Protein AF-L0WFW0-F1 (afdb_monomer)

Organism: NCBI:txid1177179

Structure (mmCIF, N/CA/C/O backbone):
data_AF-L0WFW0-F1
#
_entry.id   AF-L0WFW0-F1
#
loop_
_atom_site.group_PDB
_atom_site.id
_atom_site.type_symbol
_atom_site.label_atom_id
_atom_site.label_alt_id
_atom_site.label_comp_id
_atom_site.label_asym_id
_atom_site.label_entity_id
_atom_site.label_seq_id
_atom_site.pdbx_PDB_ins_code
_atom_site.Cartn_x
_atom_site.Cartn_y
_atom_site.Cartn_z
_atom_site.occupancy
_atom_site.B_iso_or_equiv
_atom_site.auth_seq_id
_atom_site.auth_comp_id
_atom_site.auth_asym_id
_atom_site.auth_atom_id
_atom_site.pdbx_PDB_model_num
ATOM 1 N N . MET A 1 1 ? 0.939 -17.843 -42.267 1.00 39.88 1 MET A N 1
ATOM 2 C CA . MET A 1 1 ? 0.500 -17.879 -40.857 1.00 39.88 1 MET A CA 1
ATOM 3 C C . MET A 1 1 ? 1.521 -17.078 -40.059 1.00 39.88 1 MET A C 1
ATOM 5 O O . MET A 1 1 ? 2.639 -17.541 -39.893 1.00 39.88 1 MET A O 1
ATOM 9 N N . ILE A 1 2 ? 1.214 -15.821 -39.730 1.00 41.78 2 ILE A N 1
ATOM 10 C CA . ILE A 1 2 ? 2.148 -14.929 -39.026 1.00 41.78 2 ILE A CA 1
ATOM 11 C C . ILE A 1 2 ? 2.015 -15.234 -37.534 1.00 41.78 2 ILE A C 1
ATOM 13 O O . ILE A 1 2 ? 0.983 -14.950 -36.932 1.00 41.78 2 ILE A O 1
ATOM 17 N N . LEU A 1 3 ? 3.041 -15.862 -36.960 1.00 36.28 3 LEU A N 1
ATOM 18 C CA . LEU A 1 3 ? 3.178 -16.026 -35.517 1.00 36.28 3 LEU A CA 1
ATOM 19 C C . LEU A 1 3 ? 3.508 -14.654 -34.925 1.00 36.28 3 LEU A C 1
ATOM 21 O O . LEU A 1 3 ? 4.642 -14.188 -35.006 1.00 36.28 3 LEU A O 1
ATOM 25 N N . ILE A 1 4 ? 2.503 -13.990 -34.355 1.00 48.44 4 ILE A N 1
ATOM 26 C CA . ILE A 1 4 ? 2.719 -12.827 -33.495 1.00 48.44 4 ILE A CA 1
ATOM 27 C C . ILE A 1 4 ? 3.334 -13.371 -32.204 1.00 48.44 4 ILE A C 1
ATOM 29 O O . ILE A 1 4 ? 2.629 -13.811 -31.298 1.00 48.44 4 ILE A O 1
ATOM 33 N N . ALA A 1 5 ? 4.665 -13.392 -32.145 1.00 43.75 5 ALA A N 1
ATOM 34 C CA . ALA A 1 5 ? 5.396 -13.595 -30.908 1.00 43.75 5 ALA A CA 1
ATOM 35 C C . ALA A 1 5 ? 5.126 -12.378 -30.015 1.00 43.75 5 ALA A C 1
ATOM 37 O O . ALA A 1 5 ? 5.752 -11.328 -30.155 1.00 43.75 5 ALA A O 1
ATOM 38 N N . GLY A 1 6 ? 4.131 -12.498 -29.136 1.00 43.84 6 GLY A N 1
ATOM 39 C CA . GLY A 1 6 ? 3.940 -11.564 -28.039 1.00 43.84 6 GLY A CA 1
ATOM 40 C C . GLY A 1 6 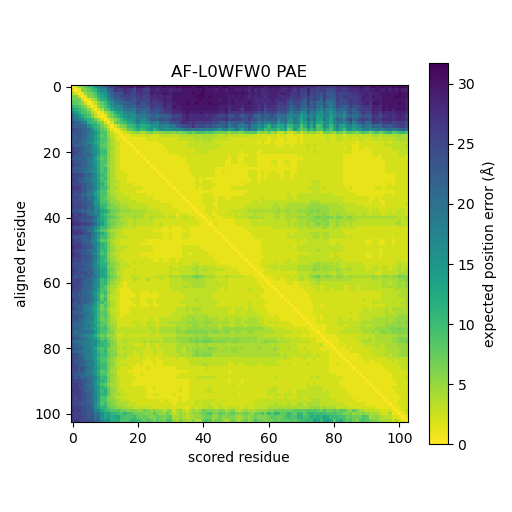? 5.208 -11.573 -27.200 1.00 43.84 6 GLY A C 1
ATOM 41 O O . GLY A 1 6 ? 5.483 -12.541 -26.497 1.00 43.84 6 GLY A O 1
ATOM 42 N N . VAL A 1 7 ? 6.009 -10.518 -27.318 1.00 42.69 7 VAL A N 1
ATOM 43 C CA . VAL A 1 7 ? 7.194 -10.318 -26.491 1.00 42.69 7 VAL A CA 1
ATOM 44 C C . VAL A 1 7 ? 6.698 -9.992 -25.086 1.00 42.69 7 VAL A C 1
ATOM 46 O O . VAL A 1 7 ? 6.547 -8.834 -24.702 1.00 42.69 7 VAL A O 1
ATOM 49 N N . SER A 1 8 ? 6.390 -11.025 -24.308 1.00 44.22 8 SER A N 1
ATOM 50 C CA . SER A 1 8 ? 6.352 -10.933 -22.855 1.00 44.22 8 SER A CA 1
ATOM 51 C C . SER A 1 8 ? 7.798 -10.747 -22.408 1.00 44.22 8 SER A C 1
ATOM 53 O O . SER A 1 8 ? 8.492 -11.713 -22.102 1.00 44.22 8 SER A O 1
ATOM 55 N N . GLY A 1 9 ? 8.291 -9.506 -22.486 1.00 46.00 9 GLY A N 1
ATOM 56 C CA . GLY A 1 9 ? 9.619 -9.164 -21.990 1.00 46.00 9 GLY A CA 1
ATOM 57 C C . GLY A 1 9 ? 9.770 -9.654 -20.544 1.00 46.00 9 GLY A C 1
ATOM 58 O O . GLY A 1 9 ? 8.777 -9.643 -19.806 1.00 46.00 9 GLY A O 1
ATOM 59 N N . PRO A 1 10 ? 10.970 -10.109 -20.139 1.00 49.91 10 PRO A N 1
ATOM 60 C CA . PRO A 1 10 ? 11.213 -10.554 -18.770 1.00 49.91 10 PRO A CA 1
ATOM 61 C C . PRO A 1 10 ? 10.772 -9.462 -17.791 1.00 49.91 10 PRO A C 1
ATOM 63 O O . PRO A 1 10 ? 10.779 -8.284 -18.129 1.00 49.91 10 PRO A O 1
ATOM 66 N N . VAL A 1 11 ? 10.328 -9.834 -16.594 1.00 51.62 11 VAL A N 1
ATOM 67 C CA . VAL A 1 11 ? 9.999 -8.875 -15.532 1.00 51.62 11 VAL A CA 1
ATOM 68 C C . VAL A 1 11 ? 11.301 -8.188 -15.110 1.00 51.62 11 VAL A C 1
ATOM 70 O O . VAL A 1 11 ? 12.230 -8.872 -14.691 1.00 51.62 11 VAL A O 1
ATOM 73 N N . TRP A 1 12 ? 11.396 -6.858 -15.227 1.00 57.12 12 TRP A N 1
ATOM 74 C CA . TRP A 1 12 ? 12.574 -6.096 -14.783 1.00 57.12 12 TRP A CA 1
ATOM 75 C C . TRP A 1 12 ? 12.434 -5.900 -13.270 1.00 57.12 12 TRP A C 1
ATOM 77 O O . TRP A 1 12 ? 12.074 -4.825 -12.797 1.00 57.12 12 TRP A O 1
ATOM 87 N N . ALA A 1 13 ? 12.612 -6.989 -12.516 1.00 55.66 13 ALA A N 1
ATOM 88 C CA . ALA A 1 13 ? 12.551 -6.983 -11.056 1.00 55.66 13 ALA A CA 1
ATOM 89 C C . ALA A 1 13 ? 13.579 -6.014 -10.440 1.00 55.66 13 ALA A C 1
ATOM 91 O O . ALA A 1 13 ? 13.363 -5.529 -9.336 1.00 55.66 13 ALA A O 1
ATOM 92 N N . ASP A 1 14 ? 14.639 -5.683 -11.183 1.00 67.06 14 ASP A N 1
ATOM 93 C CA . ASP A 1 14 ? 15.728 -4.812 -10.737 1.00 67.06 14 ASP A CA 1
ATOM 94 C C . ASP A 1 14 ? 15.363 -3.317 -10.690 1.00 67.06 14 ASP A C 1
ATOM 96 O O . ASP A 1 14 ? 16.069 -2.537 -10.055 1.00 67.06 14 ASP A O 1
ATOM 100 N N . ASP A 1 15 ? 14.264 -2.893 -11.329 1.00 83.12 15 ASP A N 1
ATOM 101 C CA . ASP A 1 15 ? 13.852 -1.480 -11.327 1.00 83.12 15 ASP A CA 1
ATOM 102 C C . ASP A 1 15 ? 13.017 -1.092 -10.090 1.00 83.12 15 ASP A C 1
ATOM 104 O O . ASP A 1 15 ? 12.886 0.096 -9.786 1.00 83.12 15 ASP A O 1
ATOM 108 N N . PHE A 1 16 ? 12.426 -2.069 -9.393 1.00 91.19 16 PHE A N 1
ATOM 109 C CA . PHE A 1 16 ? 11.436 -1.843 -8.334 1.00 91.19 16 PHE A CA 1
ATOM 110 C C . PHE A 1 16 ? 11.970 -2.218 -6.951 1.00 91.19 16 PHE A C 1
ATOM 112 O O . PHE A 1 16 ? 12.720 -3.175 -6.783 1.00 91.19 16 PHE A O 1
ATOM 119 N N . HIS A 1 17 ? 11.539 -1.481 -5.926 1.00 94.56 17 HIS A N 1
ATOM 120 C CA . HIS A 1 17 ? 11.904 -1.779 -4.538 1.00 94.56 17 HIS A CA 1
ATOM 121 C C . HIS A 1 17 ? 11.062 -2.903 -3.938 1.00 94.56 17 HIS A C 1
ATOM 123 O O . HIS A 1 17 ? 11.498 -3.558 -2.989 1.00 94.56 17 HIS A O 1
ATOM 129 N N . TYR A 1 18 ? 9.846 -3.076 -4.449 1.00 92.94 18 TYR A N 1
ATOM 130 C CA . TYR A 1 18 ? 8.894 -4.090 -4.027 1.00 92.94 18 TYR A CA 1
ATOM 131 C C . TYR A 1 18 ? 8.544 -4.996 -5.198 1.00 92.94 18 TYR A C 1
ATOM 133 O O . TYR A 1 18 ? 8.376 -4.543 -6.332 1.00 92.94 18 TYR A O 1
ATOM 141 N N . SER A 1 19 ? 8.364 -6.287 -4.913 1.00 92.19 19 SER A N 1
ATOM 142 C CA . SER A 1 19 ? 7.762 -7.183 -5.899 1.00 92.19 19 SER A CA 1
ATOM 143 C C . SER A 1 19 ? 6.350 -6.705 -6.258 1.00 92.19 19 SER A C 1
ATOM 145 O O . SER A 1 19 ? 5.707 -5.978 -5.495 1.00 92.19 19 SER A O 1
ATOM 147 N N . GLN A 1 20 ? 5.829 -7.148 -7.404 1.00 91.94 20 GLN A N 1
ATOM 148 C CA . GLN A 1 20 ? 4.459 -6.826 -7.825 1.00 91.94 20 GLN A CA 1
ATOM 149 C C . GLN A 1 20 ? 3.427 -7.183 -6.743 1.00 91.94 20 GLN A C 1
ATOM 151 O O . GLN A 1 20 ? 2.513 -6.405 -6.479 1.00 91.94 20 GLN A O 1
ATOM 156 N N . ASP A 1 21 ? 3.614 -8.330 -6.084 1.00 93.38 21 ASP A N 1
ATOM 157 C CA . ASP A 1 21 ? 2.757 -8.790 -4.993 1.00 93.38 21 ASP A CA 1
ATOM 158 C C . ASP A 1 21 ? 2.840 -7.881 -3.761 1.00 93.38 21 ASP A C 1
ATOM 160 O O . ASP A 1 21 ? 1.819 -7.431 -3.240 1.00 93.38 21 ASP A O 1
ATOM 164 N N . GLN A 1 22 ? 4.062 -7.549 -3.329 1.00 95.69 22 GLN A N 1
ATOM 165 C CA . GLN A 1 22 ? 4.285 -6.659 -2.190 1.00 95.69 22 GLN A CA 1
ATOM 166 C C . GLN A 1 22 ? 3.700 -5.269 -2.451 1.00 95.69 22 GLN A C 1
ATOM 168 O O . GLN A 1 22 ? 3.002 -4.731 -1.593 1.00 95.69 22 GLN A O 1
ATOM 173 N N . PHE A 1 23 ? 3.937 -4.705 -3.640 1.00 95.94 23 PHE A N 1
ATOM 174 C CA . PHE A 1 23 ? 3.375 -3.419 -4.044 1.00 95.94 23 PHE A CA 1
ATOM 175 C C . PHE A 1 23 ? 1.843 -3.460 -4.038 1.00 95.94 23 PHE A C 1
ATOM 177 O O . PHE A 1 23 ? 1.200 -2.597 -3.437 1.00 95.94 23 PHE A O 1
ATOM 184 N N . ALA A 1 24 ? 1.251 -4.497 -4.640 1.00 96.56 24 ALA A N 1
ATOM 185 C CA . ALA A 1 24 ? -0.196 -4.656 -4.684 1.00 96.56 24 ALA A CA 1
ATOM 186 C C . ALA A 1 24 ? -0.816 -4.782 -3.286 1.00 96.56 24 ALA A C 1
ATOM 188 O O . ALA A 1 24 ? -1.858 -4.185 -3.013 1.00 96.56 24 ALA A O 1
ATOM 189 N N . ARG A 1 25 ? -0.166 -5.519 -2.380 1.00 97.44 25 ARG A N 1
ATOM 190 C CA . ARG A 1 25 ? -0.603 -5.686 -0.989 1.00 97.44 25 ARG A CA 1
ATOM 191 C C . ARG A 1 25 ? -0.534 -4.378 -0.202 1.00 97.44 25 ARG A C 1
ATOM 193 O O . ARG A 1 25 ? -1.463 -4.074 0.550 1.00 97.44 25 ARG A O 1
ATOM 200 N N . ILE A 1 26 ? 0.528 -3.588 -0.393 1.00 97.69 26 ILE A N 1
ATOM 201 C CA . ILE A 1 26 ? 0.670 -2.255 0.215 1.00 97.69 26 ILE A CA 1
ATOM 202 C C . ILE A 1 26 ? -0.466 -1.337 -0.248 1.00 97.69 26 ILE A C 1
ATOM 204 O O . ILE A 1 26 ? -1.183 -0.788 0.590 1.00 97.69 26 ILE A O 1
ATOM 208 N N . GLU A 1 27 ? -0.666 -1.197 -1.559 1.00 97.56 27 GLU A N 1
ATOM 209 C CA . GLU A 1 27 ? -1.705 -0.321 -2.116 1.00 97.56 27 GLU A CA 1
ATOM 210 C C . GLU A 1 27 ? -3.120 -0.802 -1.769 1.00 97.56 27 GLU A C 1
ATOM 212 O O . GLU A 1 27 ? -3.963 -0.011 -1.343 1.00 97.56 27 GLU A O 1
ATOM 217 N N . GLY A 1 28 ? -3.376 -2.110 -1.841 1.00 97.88 28 GLY A N 1
ATOM 218 C CA . GLY A 1 28 ? -4.650 -2.697 -1.427 1.00 97.88 28 GLY A CA 1
ATOM 219 C C . GLY A 1 28 ? -4.971 -2.413 0.044 1.00 97.88 28 GLY A C 1
ATOM 220 O O . GLY A 1 28 ? -6.099 -2.043 0.373 1.00 97.88 28 GLY A O 1
ATOM 221 N N . THR A 1 29 ? -3.968 -2.489 0.926 1.00 98.00 29 THR A N 1
ATOM 222 C CA . THR A 1 29 ? -4.132 -2.176 2.356 1.00 98.00 29 THR A CA 1
ATOM 223 C C . THR A 1 29 ? -4.364 -0.680 2.590 1.00 98.00 29 THR A C 1
ATOM 225 O O . THR A 1 29 ? -5.204 -0.325 3.414 1.00 98.00 29 THR A O 1
ATOM 228 N N . ARG A 1 30 ? -3.701 0.215 1.838 1.00 97.38 30 ARG A N 1
ATOM 229 C CA . ARG A 1 30 ? -3.970 1.670 1.890 1.00 97.38 30 ARG A CA 1
ATOM 230 C C . ARG A 1 30 ? -5.416 1.990 1.527 1.00 97.38 30 ARG A C 1
ATOM 232 O O . ARG A 1 30 ? -6.090 2.700 2.272 1.00 97.38 30 ARG A O 1
ATOM 239 N N . LEU A 1 31 ? -5.905 1.424 0.423 1.00 97.88 31 LEU A N 1
ATOM 240 C CA . LEU A 1 31 ? -7.293 1.593 -0.014 1.00 97.88 31 LEU A CA 1
ATOM 241 C C . LEU A 1 31 ? -8.281 1.013 1.002 1.00 97.88 31 LEU A C 1
ATOM 243 O O . LEU A 1 31 ? -9.294 1.638 1.302 1.00 97.88 31 LEU A O 1
ATOM 247 N N . CYS A 1 32 ? -7.979 -0.158 1.560 1.00 98.06 32 CYS A N 1
ATOM 248 C CA . CYS A 1 32 ? -8.778 -0.769 2.615 1.00 98.06 32 CYS A CA 1
ATOM 249 C C . CYS A 1 32 ? -8.890 0.144 3.842 1.00 98.06 32 CYS A C 1
ATOM 251 O O . CYS A 1 32 ? -10.000 0.421 4.289 1.00 98.06 32 CYS A O 1
ATOM 253 N N . VAL A 1 33 ? -7.770 0.666 4.356 1.00 97.81 33 VAL A N 1
ATOM 254 C CA . VAL A 1 33 ? -7.757 1.546 5.535 1.00 97.81 33 VAL A CA 1
ATOM 255 C C . VAL A 1 33 ? -8.536 2.836 5.292 1.00 97.81 33 VAL A C 1
ATOM 257 O O . VAL A 1 33 ? -9.312 3.240 6.157 1.00 97.81 33 VAL A O 1
ATOM 260 N N . ALA A 1 34 ? -8.394 3.442 4.111 1.00 96.94 34 ALA A N 1
ATOM 261 C CA . ALA A 1 34 ? -9.177 4.619 3.739 1.00 96.94 34 ALA A CA 1
ATOM 262 C C . ALA A 1 34 ? -10.696 4.349 3.772 1.00 96.94 34 ALA A C 1
ATOM 264 O O . ALA A 1 34 ? -11.470 5.243 4.105 1.00 96.94 34 ALA A O 1
ATOM 265 N N . LEU A 1 35 ? -11.119 3.115 3.467 1.00 96.62 35 LEU A N 1
ATOM 266 C CA . LEU A 1 35 ? -12.524 2.701 3.487 1.00 96.62 35 LEU A CA 1
ATOM 267 C C . LEU A 1 35 ? -13.030 2.327 4.883 1.00 96.62 35 LEU A C 1
ATOM 269 O O . LEU A 1 35 ? -14.153 2.684 5.230 1.00 96.62 35 LEU A O 1
ATOM 273 N N . ILE A 1 36 ? -12.246 1.585 5.671 1.00 96.31 36 ILE A N 1
ATOM 274 C CA . ILE A 1 36 ? -12.707 1.068 6.970 1.00 96.31 36 ILE A CA 1
ATOM 275 C C . ILE A 1 36 ? -12.503 2.060 8.114 1.00 96.31 36 ILE A C 1
ATOM 277 O O . ILE A 1 36 ? -13.192 1.955 9.115 1.00 96.31 36 ILE A O 1
ATOM 281 N N . ALA A 1 37 ? -11.589 3.022 7.972 1.00 95.88 37 ALA A N 1
ATOM 282 C CA . ALA A 1 37 ? -11.265 4.002 9.004 1.00 95.88 37 ALA A CA 1
ATOM 283 C C . ALA A 1 37 ? -11.307 5.455 8.474 1.00 95.88 37 ALA A C 1
ATOM 285 O O . ALA A 1 37 ? -10.346 6.210 8.671 1.00 95.88 37 ALA A O 1
ATOM 286 N N . PRO A 1 38 ? -12.399 5.893 7.809 1.00 95.56 38 PRO A N 1
ATOM 287 C CA . PRO A 1 38 ? -12.455 7.196 7.136 1.00 95.56 38 PRO A CA 1
ATOM 288 C C . PRO A 1 38 ? -12.416 8.384 8.107 1.00 95.56 38 PRO A C 1
ATOM 290 O O . PRO A 1 38 ? -12.035 9.483 7.726 1.00 95.56 38 PRO A O 1
ATOM 293 N N . HIS A 1 39 ? -12.785 8.167 9.371 1.00 95.12 39 HIS A N 1
ATOM 294 C CA . HIS A 1 39 ? -12.753 9.185 10.423 1.00 95.12 39 HIS A CA 1
ATOM 295 C C . HIS A 1 39 ? -11.343 9.435 10.983 1.00 95.12 39 HIS A C 1
ATOM 297 O O . HIS A 1 39 ? -11.142 10.393 11.728 1.00 95.12 39 HIS A O 1
ATOM 303 N N . LYS A 1 40 ? -10.370 8.564 10.684 1.00 95.00 40 LYS A N 1
ATOM 304 C CA . LYS A 1 40 ? -8.990 8.717 11.154 1.00 95.00 40 LYS A CA 1
ATOM 305 C C . LYS A 1 40 ? -8.250 9.725 10.280 1.00 95.00 40 LYS A C 1
ATOM 307 O O . LYS A 1 40 ? -8.371 9.706 9.058 1.00 95.00 40 LYS A O 1
ATOM 312 N N . GLY A 1 41 ? -7.432 10.574 10.901 1.00 95.25 41 GLY A N 1
ATOM 313 C CA . GLY A 1 41 ? -6.563 11.493 10.162 1.00 95.25 41 GLY A CA 1
ATOM 314 C C . GLY A 1 41 ? -5.502 10.745 9.343 1.00 95.25 41 GLY A C 1
ATOM 315 O O . GLY A 1 41 ? -5.155 9.606 9.659 1.00 95.25 41 GLY A O 1
ATOM 316 N N . ALA A 1 42 ? -4.922 11.395 8.329 1.00 92.81 42 ALA A N 1
ATOM 317 C CA . ALA A 1 42 ? -3.971 10.762 7.404 1.00 92.81 42 ALA A CA 1
ATOM 318 C C . ALA A 1 42 ? -2.790 10.056 8.106 1.00 92.81 42 ALA A C 1
ATOM 320 O O . ALA A 1 42 ? -2.407 8.953 7.723 1.00 92.81 42 ALA A O 1
ATOM 321 N N . GLY A 1 43 ? -2.243 10.648 9.176 1.00 94.69 43 GLY A N 1
ATOM 322 C CA . GLY A 1 43 ? -1.170 10.024 9.963 1.00 94.69 43 GLY A CA 1
ATOM 323 C C . GLY A 1 43 ? -1.617 8.763 10.712 1.00 94.69 43 GLY A C 1
ATOM 324 O O . GLY A 1 43 ? -0.887 7.776 10.753 1.00 94.69 43 GLY A O 1
ATOM 325 N N . GLN A 1 44 ? -2.839 8.761 11.251 1.00 96.50 44 GLN A N 1
ATOM 326 C CA . GLN A 1 44 ? -3.420 7.597 11.929 1.00 96.50 44 GLN A CA 1
ATOM 327 C C . GLN A 1 44 ? -3.750 6.478 10.935 1.00 96.50 44 GLN A C 1
ATOM 329 O O . GLN A 1 44 ? -3.514 5.309 11.228 1.00 96.50 44 GLN A O 1
ATOM 334 N N . GLN A 1 45 ? -4.248 6.827 9.747 1.00 96.44 45 GLN A N 1
ATOM 335 C CA . GLN A 1 45 ? -4.451 5.867 8.663 1.00 96.44 45 GLN A CA 1
ATOM 336 C C . GLN A 1 45 ? -3.122 5.253 8.212 1.00 96.44 45 GLN A C 1
ATOM 338 O O . GLN A 1 45 ? -3.025 4.036 8.095 1.00 96.44 45 GLN A O 1
ATOM 343 N N . ALA A 1 46 ? -2.074 6.060 8.031 1.00 94.44 46 ALA A N 1
ATOM 344 C CA . ALA A 1 46 ? -0.751 5.557 7.666 1.00 94.44 46 ALA A CA 1
ATOM 345 C C . ALA A 1 46 ? -0.172 4.604 8.728 1.00 94.44 46 ALA A C 1
ATOM 347 O O . ALA A 1 46 ? 0.367 3.555 8.376 1.00 94.44 46 ALA A O 1
ATOM 348 N N . ALA A 1 47 ? -0.331 4.931 10.014 1.00 95.88 47 ALA A N 1
ATOM 349 C CA . ALA A 1 47 ? 0.076 4.057 11.112 1.00 95.88 47 ALA A CA 1
ATOM 350 C C . ALA A 1 47 ? -0.710 2.735 11.123 1.00 95.88 47 ALA A C 1
ATOM 352 O O . ALA A 1 47 ? -0.125 1.675 11.328 1.00 95.88 47 ALA A O 1
ATOM 353 N N . LEU A 1 48 ? -2.019 2.779 10.848 1.00 96.62 48 LEU A N 1
ATOM 354 C CA . LEU A 1 48 ? -2.839 1.573 10.740 1.00 96.62 48 LEU A CA 1
ATOM 355 C C . LEU A 1 48 ? -2.422 0.709 9.542 1.00 96.62 48 LEU A C 1
ATOM 357 O O . LEU A 1 48 ? -2.327 -0.505 9.675 1.00 96.62 48 LEU A O 1
ATOM 361 N N . VAL A 1 49 ? -2.117 1.311 8.389 1.00 97.38 49 VAL A N 1
ATOM 362 C CA . VAL A 1 49 ? -1.579 0.577 7.230 1.00 97.38 49 VAL A CA 1
ATOM 363 C C . VAL A 1 49 ? -0.277 -0.139 7.597 1.00 97.38 49 VAL A C 1
ATOM 365 O O . VAL A 1 49 ? -0.129 -1.321 7.298 1.00 97.38 49 VAL A O 1
ATOM 368 N N . ASP A 1 50 ? 0.653 0.550 8.260 1.00 96.50 50 ASP A N 1
ATOM 369 C CA . ASP A 1 50 ? 1.928 -0.028 8.704 1.00 96.50 50 ASP A CA 1
ATOM 370 C C . ASP A 1 50 ? 1.727 -1.184 9.704 1.00 96.50 50 ASP A C 1
ATOM 372 O O . ASP A 1 50 ? 2.322 -2.247 9.530 1.00 96.50 50 ASP A O 1
ATOM 376 N N . ASP A 1 51 ? 0.830 -1.041 10.685 1.00 96.56 51 ASP A N 1
ATOM 377 C CA . ASP A 1 51 ? 0.471 -2.119 11.622 1.00 96.56 51 ASP A CA 1
ATOM 378 C C . ASP A 1 51 ? -0.124 -3.347 10.908 1.00 96.56 51 ASP A C 1
ATOM 380 O O . ASP A 1 51 ? 0.320 -4.481 11.120 1.00 96.56 51 ASP A O 1
ATOM 384 N N . LEU A 1 52 ? -1.100 -3.138 10.017 1.00 96.31 52 LEU A N 1
ATOM 385 C CA . LEU A 1 52 ? -1.762 -4.227 9.292 1.00 96.31 52 LEU A CA 1
ATOM 386 C C . LEU A 1 52 ? -0.809 -4.975 8.354 1.00 96.31 52 LEU A C 1
ATOM 388 O O . LEU A 1 52 ? -0.929 -6.195 8.215 1.00 96.31 52 LEU A O 1
ATOM 392 N N . LEU A 1 53 ? 0.134 -4.273 7.724 1.00 96.94 53 LEU A N 1
ATOM 393 C CA . LEU A 1 53 ? 1.145 -4.886 6.864 1.00 96.94 53 LEU A CA 1
ATOM 394 C C . LEU A 1 53 ? 2.201 -5.639 7.679 1.00 96.94 53 LEU A C 1
ATOM 396 O O . LEU A 1 53 ? 2.547 -6.768 7.321 1.00 96.94 53 LEU A O 1
ATOM 400 N N . ARG A 1 54 ? 2.650 -5.095 8.819 1.00 96.19 54 ARG A N 1
ATOM 401 C CA . ARG A 1 54 ? 3.598 -5.791 9.709 1.00 96.19 54 ARG A CA 1
ATOM 402 C C . ARG A 1 54 ? 3.035 -7.098 10.249 1.00 96.19 54 ARG A C 1
ATOM 404 O O . ARG A 1 54 ? 3.762 -8.086 10.307 1.00 96.19 54 ARG A O 1
ATOM 411 N N . LYS A 1 55 ? 1.735 -7.147 10.559 1.00 94.31 55 LYS A N 1
ATOM 412 C CA . LYS A 1 55 ? 1.028 -8.389 10.934 1.00 94.31 55 LYS A CA 1
ATOM 413 C C . LYS A 1 55 ? 1.035 -9.453 9.832 1.00 94.31 55 LYS A C 1
ATOM 415 O O . LYS A 1 55 ? 0.822 -10.625 10.118 1.00 94.31 55 LYS A O 1
ATOM 420 N N . GLN A 1 56 ? 1.289 -9.054 8.589 1.00 92.44 56 GLN A N 1
ATOM 421 C CA . GLN A 1 56 ? 1.437 -9.934 7.429 1.00 9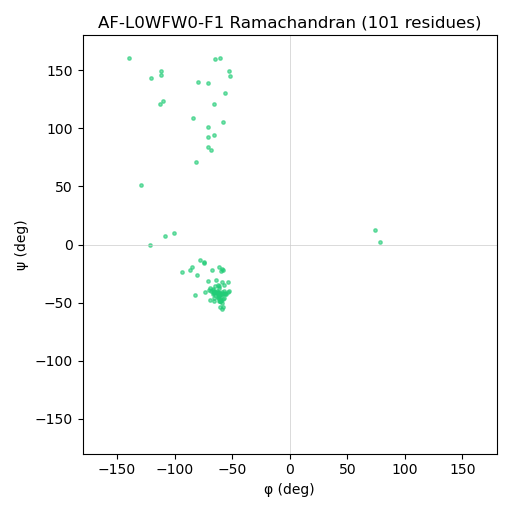2.44 56 GLN A CA 1
ATOM 422 C C . GLN A 1 56 ? 2.913 -10.173 7.063 1.00 92.44 56 GLN A C 1
ATOM 424 O O . GLN A 1 56 ? 3.199 -10.713 5.999 1.00 92.44 56 GLN A O 1
ATOM 429 N N . GLY A 1 57 ? 3.857 -9.753 7.913 1.00 94.81 57 GLY A N 1
ATOM 430 C CA . GLY A 1 57 ? 5.293 -9.890 7.667 1.00 94.81 57 GLY A CA 1
ATOM 431 C C . GLY A 1 57 ? 5.854 -8.914 6.628 1.00 94.81 57 GLY A C 1
ATOM 432 O O . GLY A 1 57 ? 6.985 -9.094 6.184 1.00 94.81 57 GLY A O 1
ATOM 433 N N . LEU A 1 58 ? 5.099 -7.880 6.238 1.00 95.44 58 LEU A N 1
ATOM 434 C CA . LEU A 1 58 ? 5.528 -6.884 5.257 1.00 95.44 58 LEU A CA 1
ATOM 435 C C . LEU A 1 58 ? 5.768 -5.532 5.933 1.00 95.44 58 LEU A C 1
ATOM 437 O O . LEU A 1 58 ? 4.878 -4.959 6.553 1.00 95.44 58 LEU A O 1
ATOM 441 N N . SER A 1 59 ? 6.972 -4.989 5.777 1.00 91.12 59 SER A N 1
ATOM 442 C CA . SER A 1 59 ? 7.269 -3.593 6.104 1.00 91.12 59 SER A CA 1
ATOM 443 C C . SER A 1 59 ? 7.547 -2.815 4.823 1.00 91.12 59 SER A C 1
ATOM 445 O O . SER A 1 59 ? 8.032 -3.373 3.835 1.00 91.12 59 SER A O 1
ATOM 447 N N . PHE A 1 60 ? 7.225 -1.522 4.815 1.00 92.94 60 PHE A N 1
ATOM 448 C CA . PHE A 1 60 ? 7.456 -0.689 3.642 1.00 92.94 60 PHE A CA 1
ATOM 449 C C . PHE A 1 60 ? 7.975 0.704 3.998 1.00 92.94 60 PHE A C 1
ATOM 451 O O . PHE A 1 60 ? 7.815 1.201 5.109 1.00 92.94 60 PHE A O 1
ATOM 458 N N . ASN A 1 61 ? 8.587 1.355 3.012 1.00 94.00 61 ASN A N 1
ATOM 459 C CA . ASN A 1 61 ? 9.003 2.744 3.062 1.00 94.00 61 ASN A CA 1
ATOM 460 C C . ASN A 1 61 ? 8.154 3.546 2.073 1.00 94.00 61 ASN A C 1
ATOM 462 O O . ASN A 1 61 ? 8.174 3.280 0.871 1.00 94.00 61 ASN A O 1
ATOM 466 N N . ALA A 1 62 ? 7.431 4.554 2.565 1.00 90.88 62 ALA A N 1
ATOM 467 C CA . ALA A 1 62 ? 6.507 5.333 1.744 1.00 90.88 62 ALA A CA 1
ATOM 468 C C . ALA A 1 62 ? 7.174 5.993 0.522 1.00 90.88 62 ALA A C 1
ATOM 470 O O . ALA A 1 62 ? 6.561 6.045 -0.542 1.00 90.88 62 ALA A O 1
ATOM 471 N N . ARG A 1 63 ? 8.436 6.440 0.638 1.00 94.38 63 ARG A N 1
ATOM 472 C CA . ARG A 1 63 ? 9.168 7.062 -0.480 1.00 94.38 63 ARG A CA 1
ATOM 473 C C . ARG A 1 63 ? 9.495 6.053 -1.579 1.00 94.38 63 ARG A C 1
ATOM 475 O O . ARG A 1 63 ? 9.366 6.390 -2.751 1.00 94.38 63 ARG A O 1
ATOM 482 N N . ARG A 1 64 ? 9.878 4.827 -1.206 1.00 95.50 64 ARG A N 1
ATOM 483 C CA . ARG A 1 64 ? 10.147 3.737 -2.159 1.00 95.50 64 ARG A CA 1
ATOM 484 C C . ARG A 1 64 ? 8.875 3.301 -2.877 1.00 95.50 64 ARG A C 1
ATOM 486 O O . ARG A 1 64 ? 8.881 3.188 -4.092 1.00 95.50 64 ARG A O 1
ATOM 493 N N . VAL A 1 65 ? 7.760 3.182 -2.153 1.00 94.69 65 VAL A N 1
ATOM 494 C CA . VAL A 1 65 ? 6.460 2.878 -2.775 1.00 94.69 65 VAL A CA 1
ATOM 495 C C . VAL A 1 65 ? 6.047 3.974 -3.759 1.00 94.69 65 VAL A C 1
ATOM 497 O O . VAL A 1 65 ? 5.640 3.665 -4.869 1.00 94.69 65 VAL A O 1
ATOM 500 N N . ALA A 1 66 ? 6.214 5.253 -3.408 1.00 94.50 66 ALA A N 1
ATOM 501 C CA . ALA A 1 66 ? 5.931 6.354 -4.333 1.00 94.50 66 ALA A CA 1
ATOM 502 C C . ALA A 1 66 ? 6.856 6.349 -5.568 1.00 94.50 66 ALA A C 1
ATOM 504 O O . ALA A 1 66 ? 6.472 6.801 -6.646 1.00 94.50 66 ALA A O 1
ATOM 505 N N . GLN A 1 67 ? 8.091 5.858 -5.435 1.00 94.81 67 GLN A N 1
ATOM 506 C CA . GLN A 1 67 ? 8.986 5.664 -6.574 1.00 94.81 67 GLN A CA 1
ATOM 507 C C . GLN A 1 67 ? 8.506 4.527 -7.479 1.00 94.81 67 GLN A C 1
ATOM 509 O O . GLN A 1 67 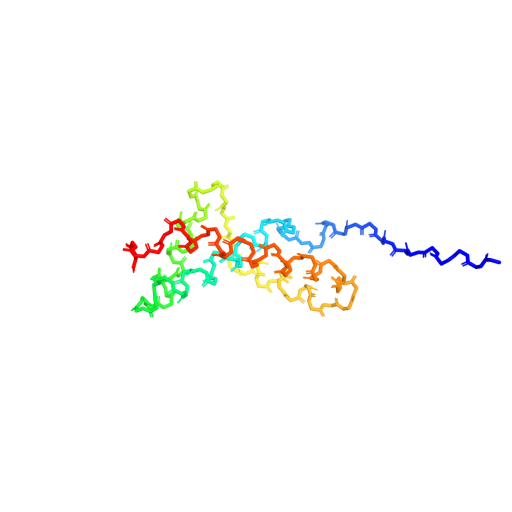? 8.393 4.749 -8.682 1.00 94.81 67 GLN A O 1
ATOM 514 N N . ASP A 1 68 ? 8.154 3.379 -6.906 1.00 94.75 68 ASP A N 1
ATOM 515 C CA . ASP A 1 68 ? 7.597 2.242 -7.639 1.00 94.75 68 ASP A CA 1
ATOM 516 C C . ASP A 1 68 ? 6.284 2.629 -8.344 1.00 94.75 68 ASP A C 1
ATOM 518 O O . ASP A 1 68 ? 6.106 2.348 -9.526 1.00 94.75 68 ASP A O 1
ATOM 522 N N . GLU A 1 69 ? 5.399 3.383 -7.683 1.00 93.44 69 GLU A N 1
ATOM 523 C CA . GLU A 1 69 ? 4.158 3.896 -8.280 1.00 93.44 69 GLU A CA 1
ATOM 524 C C . GLU A 1 69 ? 4.425 4.774 -9.511 1.00 93.44 69 GLU A C 1
ATOM 526 O O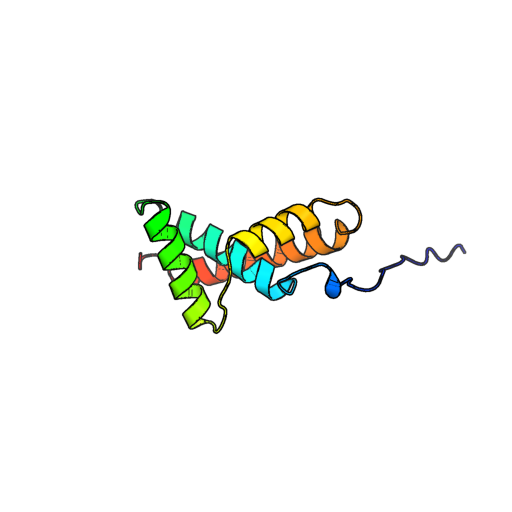 . GLU A 1 69 ? 3.751 4.644 -10.534 1.00 93.44 69 GLU A O 1
ATOM 531 N N . ARG A 1 70 ? 5.429 5.659 -9.445 1.00 93.69 70 ARG A N 1
ATOM 532 C CA . ARG A 1 70 ? 5.834 6.470 -10.603 1.00 93.69 70 ARG A CA 1
ATOM 533 C C . ARG A 1 70 ? 6.380 5.604 -11.729 1.00 93.69 70 ARG A C 1
ATOM 535 O O . ARG A 1 70 ? 6.053 5.867 -12.884 1.00 93.69 70 ARG A O 1
ATOM 542 N N . LEU A 1 71 ? 7.173 4.584 -11.404 1.00 92.12 71 LEU A N 1
ATOM 543 C CA . LEU A 1 71 ? 7.717 3.663 -12.397 1.00 92.12 71 LEU A CA 1
ATOM 544 C C . LEU A 1 71 ? 6.597 2.925 -13.135 1.00 92.12 71 LEU A C 1
ATOM 546 O O . LEU A 1 71 ? 6.618 2.881 -14.363 1.00 92.12 71 LEU A O 1
ATOM 550 N N . TRP A 1 72 ? 5.565 2.457 -12.431 1.00 90.56 72 TRP A N 1
ATOM 551 C CA . TRP A 1 72 ? 4.422 1.772 -13.046 1.00 90.56 72 TRP A CA 1
ATOM 552 C C . TRP A 1 72 ? 3.668 2.600 -14.097 1.00 90.56 72 TRP A C 1
ATOM 554 O O . TRP A 1 72 ? 3.009 2.029 -14.966 1.00 90.56 72 TRP A O 1
ATOM 564 N N . ARG A 1 73 ? 3.785 3.935 -14.07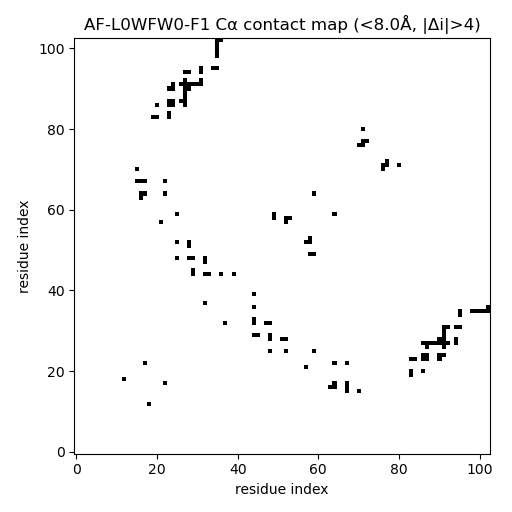1 1.00 89.25 73 ARG A N 1
ATOM 565 C CA . ARG A 1 73 ? 3.159 4.821 -15.068 1.00 89.25 73 ARG A CA 1
ATOM 566 C C . ARG A 1 73 ? 3.869 4.805 -16.424 1.00 89.25 73 ARG A C 1
ATOM 568 O O . ARG A 1 73 ? 3.294 5.279 -17.404 1.00 89.25 73 ARG A O 1
ATOM 575 N N . TYR A 1 74 ? 5.095 4.283 -16.516 1.00 90.19 74 TYR A N 1
ATOM 576 C CA . TYR A 1 74 ? 5.802 4.217 -17.793 1.00 90.19 74 TYR A CA 1
ATOM 577 C C . TYR A 1 74 ? 5.180 3.170 -18.732 1.00 90.19 74 TYR A C 1
ATOM 579 O O . TYR A 1 74 ? 4.904 2.046 -18.303 1.00 90.19 74 TYR A O 1
ATOM 587 N N . PRO A 1 75 ? 5.046 3.471 -20.042 1.00 89.44 75 PRO A N 1
ATOM 588 C CA . PRO A 1 75 ? 4.424 2.564 -21.011 1.00 89.44 75 PRO A CA 1
ATOM 589 C C . PRO A 1 75 ? 5.031 1.15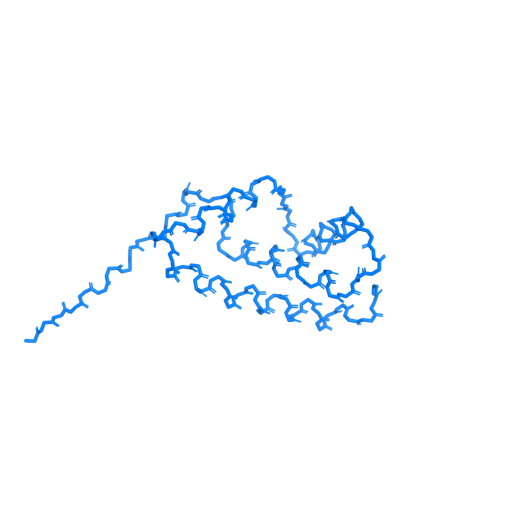8 -21.038 1.00 89.44 75 PRO A C 1
ATOM 591 O O . PRO A 1 75 ? 4.306 0.185 -21.241 1.00 89.44 75 PRO A O 1
ATOM 594 N N . ARG A 1 76 ? 6.342 1.045 -20.775 1.00 88.88 76 ARG A N 1
ATOM 595 C CA . ARG A 1 76 ? 7.068 -0.233 -20.753 1.00 88.88 76 ARG A CA 1
ATOM 596 C C . ARG A 1 76 ? 6.536 -1.237 -19.723 1.00 88.88 76 ARG A C 1
ATOM 598 O O . ARG A 1 76 ? 6.718 -2.432 -19.915 1.00 88.88 76 ARG A O 1
ATOM 605 N N . TYR A 1 77 ? 5.841 -0.781 -18.680 1.00 89.31 77 TYR A N 1
ATOM 606 C CA . TYR A 1 77 ? 5.280 -1.650 -17.639 1.00 89.31 77 TYR A CA 1
ATOM 607 C C . TYR A 1 77 ? 3.759 -1.779 -17.689 1.00 89.31 77 TYR A C 1
ATOM 609 O O . TYR A 1 77 ? 3.164 -2.372 -16.792 1.00 89.31 77 TYR A O 1
ATOM 617 N N . ARG A 1 78 ? 3.098 -1.244 -18.721 1.00 87.44 78 ARG A N 1
ATOM 618 C CA . ARG A 1 78 ? 1.632 -1.147 -18.763 1.00 87.44 78 ARG A CA 1
ATOM 619 C C . ARG A 1 78 ? 0.928 -2.499 -18.597 1.00 87.44 78 ARG A C 1
ATOM 621 O O . ARG A 1 78 ? -0.055 -2.583 -17.868 1.00 87.44 78 ARG A O 1
ATOM 628 N N . SER A 1 79 ? 1.429 -3.557 -19.239 1.00 85.19 79 SER A N 1
ATOM 629 C CA . SER A 1 79 ? 0.864 -4.911 -19.119 1.00 85.19 79 SER A CA 1
ATOM 630 C C . SER A 1 79 ? 0.960 -5.460 -17.691 1.00 85.19 79 SER A C 1
ATOM 632 O O . SER A 1 79 ? -0.009 -6.017 -17.181 1.00 85.19 79 SER A O 1
ATOM 634 N N . GLN A 1 80 ? 2.094 -5.244 -17.021 1.00 86.94 80 GLN A N 1
ATOM 635 C CA . GLN A 1 80 ? 2.303 -5.634 -15.624 1.00 86.94 80 GLN A CA 1
ATOM 636 C C . GLN A 1 80 ? 1.409 -4.817 -14.690 1.00 86.94 80 GLN A C 1
ATOM 638 O O . GLN A 1 80 ? 0.784 -5.371 -13.792 1.00 86.94 80 GLN A O 1
ATOM 643 N N . TYR A 1 81 ? 1.272 -3.514 -14.944 1.00 88.06 81 TYR A N 1
ATOM 644 C CA . TYR A 1 81 ? 0.419 -2.650 -14.138 1.00 88.06 81 TYR A CA 1
ATOM 645 C C . TYR A 1 81 ? -1.060 -3.056 -14.195 1.00 88.06 81 TYR A C 1
ATOM 647 O O . TYR A 1 81 ? -1.750 -2.995 -13.179 1.00 88.06 81 TYR A O 1
ATOM 655 N N . HIS A 1 82 ? -1.544 -3.554 -15.339 1.00 88.44 82 HIS A N 1
ATOM 656 C CA . HIS A 1 82 ? -2.888 -4.131 -15.423 1.00 88.44 82 HIS A CA 1
ATOM 657 C C . HIS A 1 82 ? -3.062 -5.337 -14.486 1.00 88.44 82 HIS A C 1
ATOM 659 O O . HIS A 1 82 ? -4.057 -5.395 -13.766 1.00 88.44 82 HIS A O 1
ATOM 665 N N . LEU A 1 83 ? -2.094 -6.262 -14.445 1.00 88.06 83 LEU A N 1
ATOM 666 C CA . LEU A 1 83 ? -2.121 -7.405 -13.523 1.00 88.06 83 LEU A CA 1
ATOM 667 C C . LEU A 1 83 ? -2.084 -6.954 -12.055 1.00 88.06 83 LEU A C 1
ATOM 669 O O . LEU A 1 83 ? -2.891 -7.406 -11.245 1.00 88.06 83 LEU A O 1
ATOM 673 N N . ILE A 1 84 ? -1.189 -6.020 -11.730 1.00 93.44 84 ILE A N 1
ATOM 674 C CA . ILE A 1 84 ? -1.068 -5.431 -10.389 1.00 93.44 84 ILE 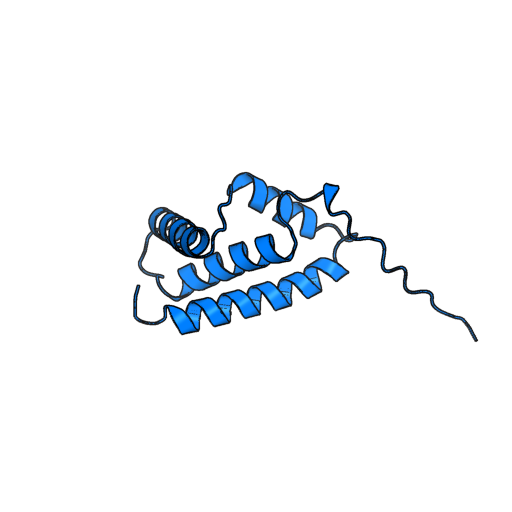A CA 1
ATOM 675 C C . ILE A 1 84 ? -2.392 -4.799 -9.957 1.00 93.44 84 ILE A C 1
ATOM 677 O O . ILE A 1 84 ? -2.803 -4.971 -8.813 1.00 93.44 84 ILE A O 1
ATOM 681 N N . GLY A 1 85 ? -3.102 -4.129 -10.868 1.00 94.69 85 GLY A N 1
ATOM 682 C CA . GLY A 1 85 ? -4.421 -3.560 -10.602 1.00 94.69 85 GLY A CA 1
ATOM 683 C C . GLY A 1 85 ? -5.428 -4.589 -10.078 1.00 94.69 85 GLY A C 1
ATOM 684 O O . GLY A 1 85 ? -6.128 -4.308 -9.105 1.00 94.69 85 GLY A O 1
ATOM 685 N N . TYR A 1 86 ? -5.465 -5.795 -10.655 1.00 95.44 86 TYR A N 1
ATOM 686 C CA . TYR A 1 86 ? -6.329 -6.875 -10.162 1.00 95.44 86 TYR A CA 1
ATOM 687 C C . TYR A 1 86 ? -5.925 -7.341 -8.759 1.00 95.44 86 TYR A C 1
ATOM 689 O O . TYR A 1 86 ? -6.790 -7.488 -7.894 1.00 95.44 86 TYR A O 1
ATOM 697 N N . LEU A 1 87 ? -4.623 -7.502 -8.502 1.00 96.62 87 LEU A N 1
ATOM 698 C CA . LEU A 1 87 ? -4.112 -7.890 -7.182 1.00 96.62 87 LEU A CA 1
ATOM 699 C C . LEU A 1 87 ? -4.419 -6.833 -6.113 1.00 96.62 87 LEU A C 1
ATOM 701 O O . LEU A 1 87 ? -4.836 -7.181 -5.013 1.00 96.62 87 LEU A O 1
ATOM 705 N N . ILE A 1 88 ? -4.285 -5.543 -6.441 1.00 98.19 88 ILE A N 1
ATOM 706 C CA . ILE A 1 88 ? -4.639 -4.432 -5.543 1.00 98.19 88 ILE A CA 1
ATOM 707 C C . ILE A 1 88 ? -6.106 -4.535 -5.122 1.00 98.19 88 ILE A C 1
ATOM 709 O O . ILE A 1 88 ? -6.422 -4.392 -3.940 1.00 98.19 88 ILE A O 1
ATOM 713 N N . GLN A 1 89 ? -7.012 -4.787 -6.073 1.00 98.12 89 GLN A N 1
ATOM 714 C CA . GLN A 1 89 ? -8.436 -4.922 -5.761 1.00 98.12 89 GLN A CA 1
ATOM 715 C C . GLN A 1 89 ? -8.725 -6.165 -4.915 1.00 98.12 89 GLN A C 1
ATOM 717 O O . GLN A 1 89 ? -9.523 -6.064 -3.983 1.00 98.12 89 GLN A O 1
ATOM 722 N N . GLY A 1 90 ? -8.052 -7.288 -5.191 1.00 98.00 90 GLY A N 1
ATOM 723 C CA . GLY A 1 90 ? -8.135 -8.504 -4.378 1.00 98.00 90 GLY A CA 1
ATOM 724 C C . GLY A 1 90 ? -7.701 -8.251 -2.935 1.00 98.00 90 GLY A C 1
ATOM 725 O O . GLY A 1 90 ? -8.499 -8.404 -2.015 1.00 98.00 90 GLY A O 1
ATOM 726 N N . TYR A 1 91 ? -6.490 -7.724 -2.733 1.00 98.12 91 TYR A N 1
ATOM 727 C CA . TYR A 1 91 ? -5.972 -7.418 -1.397 1.00 98.12 91 TYR A CA 1
ATOM 728 C C . TYR A 1 91 ? -6.804 -6.384 -0.641 1.00 98.12 91 TYR A C 1
ATOM 730 O O . TYR A 1 91 ? -6.975 -6.494 0.575 1.00 98.12 91 TYR A O 1
ATOM 738 N N . LYS A 1 92 ? -7.354 -5.389 -1.345 1.00 98.38 92 LYS A N 1
ATOM 739 C CA . LYS A 1 92 ? -8.320 -4.453 -0.764 1.00 98.38 92 LYS A CA 1
ATOM 740 C C . LYS A 1 92 ? -9.560 -5.198 -0.263 1.00 98.38 92 LYS A C 1
ATOM 742 O O . LYS A 1 92 ? -9.986 -4.946 0.860 1.00 98.38 92 LYS A O 1
ATOM 747 N N . GLY A 1 93 ? -10.133 -6.081 -1.083 1.00 97.94 93 GLY A N 1
ATOM 748 C CA . GLY A 1 93 ? -11.309 -6.887 -0.743 1.00 97.94 93 GLY A CA 1
ATOM 749 C C . GLY A 1 93 ? -11.079 -7.748 0.496 1.00 97.94 93 GLY A C 1
ATOM 750 O O . GL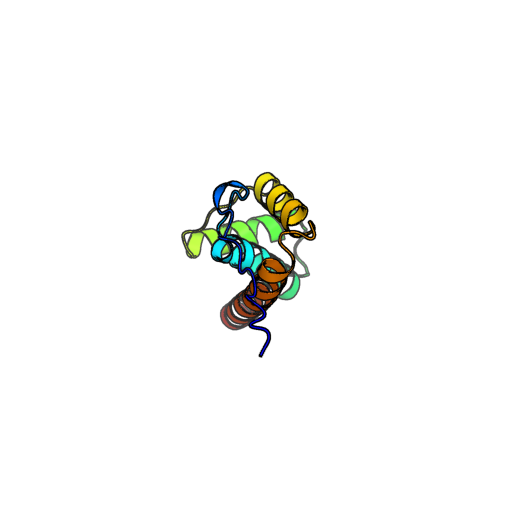Y A 1 93 ? -11.803 -7.591 1.477 1.00 97.94 93 GLY A O 1
ATOM 751 N N . ASP A 1 94 ? -10.009 -8.545 0.490 1.00 97.25 94 ASP A N 1
ATOM 752 C CA . ASP A 1 94 ? -9.631 -9.426 1.602 1.00 97.25 94 ASP A CA 1
ATOM 753 C C . ASP A 1 94 ? -9.428 -8.646 2.909 1.00 97.25 94 ASP A C 1
ATOM 755 O O . ASP A 1 94 ? -9.853 -9.063 3.990 1.00 97.25 94 ASP A O 1
ATOM 759 N N . CYS A 1 95 ? -8.771 -7.486 2.822 1.00 97.31 95 CYS A N 1
ATOM 760 C CA . CYS A 1 95 ? -8.560 -6.618 3.973 1.00 97.31 95 CYS A CA 1
ATOM 761 C C . CYS A 1 95 ? -9.884 -6.052 4.501 1.00 97.31 95 CYS A C 1
ATOM 763 O O . CYS A 1 95 ? -10.127 -6.088 5.710 1.00 97.31 95 CYS A O 1
ATOM 765 N N . VAL A 1 96 ? -10.760 -5.562 3.619 1.00 97.56 96 VAL A N 1
ATOM 766 C CA . VAL A 1 96 ? -12.070 -5.041 4.024 1.00 97.56 96 VAL A CA 1
ATOM 767 C C . VAL A 1 96 ? -12.883 -6.145 4.686 1.00 97.56 96 VAL A C 1
ATOM 769 O O . VAL A 1 96 ? -13.380 -5.932 5.784 1.00 97.56 96 VAL A O 1
ATOM 772 N N . GLU A 1 97 ? -12.979 -7.329 4.088 1.00 96.75 97 GLU A N 1
ATOM 773 C CA . GLU A 1 97 ? -13.720 -8.455 4.664 1.00 96.75 97 GLU A CA 1
ATOM 774 C C . GLU A 1 97 ? -13.213 -8.817 6.066 1.00 96.75 97 GLU A C 1
ATOM 776 O O . GLU A 1 97 ? -13.998 -9.000 6.997 1.00 96.75 97 GLU A O 1
ATOM 781 N N . ARG A 1 98 ? -11.891 -8.826 6.254 1.00 95.75 98 ARG A N 1
ATOM 782 C CA . ARG A 1 98 ? -11.265 -9.175 7.532 1.00 95.75 98 ARG A CA 1
ATOM 783 C C . ARG A 1 98 ? -11.442 -8.124 8.631 1.00 95.75 98 ARG A C 1
ATOM 785 O O . ARG A 1 98 ? -11.435 -8.482 9.813 1.00 95.75 98 ARG A O 1
ATOM 792 N N . TYR A 1 99 ? -11.520 -6.841 8.279 1.00 94.56 99 TYR A N 1
ATOM 793 C CA . TYR A 1 99 ? -11.445 -5.737 9.247 1.00 94.56 99 TYR A CA 1
ATOM 794 C C . TYR A 1 99 ? -12.662 -4.805 9.264 1.00 94.56 99 TYR A C 1
ATOM 796 O O . TYR A 1 99 ? -12.705 -3.876 10.074 1.00 94.56 99 TYR A O 1
ATOM 804 N N . ARG A 1 100 ? -13.675 -5.047 8.427 1.00 86.94 100 ARG A N 1
ATOM 805 C CA . ARG A 1 100 ? -14.921 -4.274 8.426 1.00 86.94 100 ARG A CA 1
ATOM 806 C C . ARG A 1 100 ? -15.571 -4.298 9.811 1.00 86.94 100 ARG A C 1
ATOM 808 O O . ARG A 1 100 ? -15.741 -5.354 10.412 1.00 86.94 100 ARG A O 1
ATOM 815 N N . GLY A 1 101 ? -15.932 -3.117 10.311 1.00 86.75 101 GLY A N 1
ATOM 816 C CA . GLY A 1 101 ? -16.567 -2.947 11.622 1.00 86.75 101 GLY A CA 1
ATOM 817 C C . GLY A 1 101 ? -15.617 -3.008 12.824 1.00 86.75 101 GLY A C 1
ATOM 818 O O . GLY A 1 101 ? -16.092 -2.906 13.949 1.00 86.75 101 GLY A O 1
ATOM 819 N N . ARG A 1 102 ? -14.298 -3.159 12.617 1.00 89.62 102 ARG A N 1
ATOM 820 C CA . ARG A 1 102 ? -13.303 -3.130 13.707 1.00 89.62 102 ARG A CA 1
ATOM 821 C C . ARG A 1 102 ? -12.672 -1.759 13.956 1.00 89.62 102 ARG A C 1
ATOM 823 O O . ARG A 1 102 ? -12.139 -1.565 15.046 1.00 89.62 102 ARG A O 1
ATOM 830 N N . TYR A 1 103 ? -12.662 -0.862 12.966 1.00 86.94 103 TYR A N 1
ATOM 831 C CA . TYR A 1 103 ? -11.833 0.351 12.981 1.00 86.94 103 TYR A CA 1
ATOM 832 C C . TYR A 1 103 ? -12.567 1.654 12.763 1.00 86.94 103 TYR A C 1
ATOM 834 O O . TYR A 1 103 ? -13.655 1.655 12.152 1.00 86.94 103 TYR A O 1
#

Sequence (103 aa):
MILIAGVSGPVWADDFHYSQDQFARIEGTRLCVALIAPHKGAGQQAALVDDLLRKQGLSFNARRVAQDERLWRYPRYRSQYHLIGYLIQGYKGDCVERYRGRY

Secondary structure (DSSP, 8-state):
--------PPP-GGG-SS-HHHHHHHHHHHHHHHHH-TTS-HHHHHHHHHHHHHTTT----HHHHHHHHHHHTSGGGHHHHHHHHHHHHHHHHHHHHHHTTT-

Nearest PDB structures (foldseek):
  4k7k-assembly2_B  TM=2.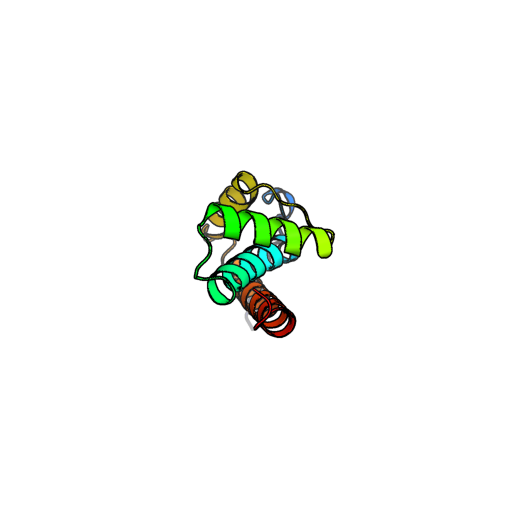740E-01  e=7.526E+00  Escherichia coli K-12

Radius of gyration: 15.93 Å; Cα contacts (8 Å, |Δi|>4): 78; chains: 1; bounding box: 32×29×55 Å

Mean predicted aligned error: 6.78 Å

Foldseek 3Di:
DDPPPPCPDPDPPVQAPDDLLLLLLLLLLLLLLCVQPVVDDPVVSVVVSQVVQVVVVDHDDPVRSVSRVVVCPDPVNVVVVVVSVVSNPVSNVVSCVVCHPPD

Solvent-accessible surface area (backbone atoms only — not comparable to full-atom values): 5994 Å² total; per-residue (Å²): 135,85,82,80,76,76,79,78,68,78,82,70,66,86,81,42,88,53,55,67,66,57,47,16,44,52,52,5,38,48,56,23,41,57,68,48,33,65,88,46,54,73,70,56,39,52,52,50,38,52,53,60,33,44,78,70,76,40,85,87,54,72,69,52,52,54,49,40,57,58,54,47,70,38,77,94,36,43,74,58,42,56,54,34,51,53,46,19,54,48,38,19,48,57,46,36,72,74,44,60,91,74,89

pLDDT: mean 87.8, std 16.48, range [36.28, 98.38]